Protein AF-A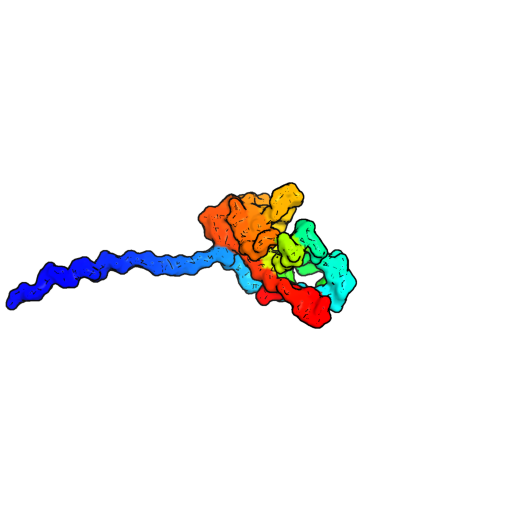0A495W9J5-F1 (afdb_monomer_lite)

Structure (mmCIF, N/CA/C/O backbone):
data_AF-A0A495W9J5-F1
#
_entry.id   AF-A0A495W9J5-F1
#
loop_
_atom_site.group_PDB
_atom_site.id
_atom_site.type_symbol
_atom_site.label_atom_id
_atom_site.label_alt_id
_atom_site.label_comp_id
_atom_site.label_asym_id
_atom_site.label_entity_id
_atom_site.label_seq_id
_atom_site.pdbx_PDB_ins_code
_atom_site.Cartn_x
_atom_site.Cartn_y
_atom_site.Cartn_z
_atom_site.occupancy
_atom_site.B_iso_or_equiv
_atom_site.auth_seq_id
_atom_site.auth_comp_id
_atom_site.auth_asym_id
_atom_site.auth_atom_id
_atom_site.pdbx_PDB_model_num
ATOM 1 N N . MET A 1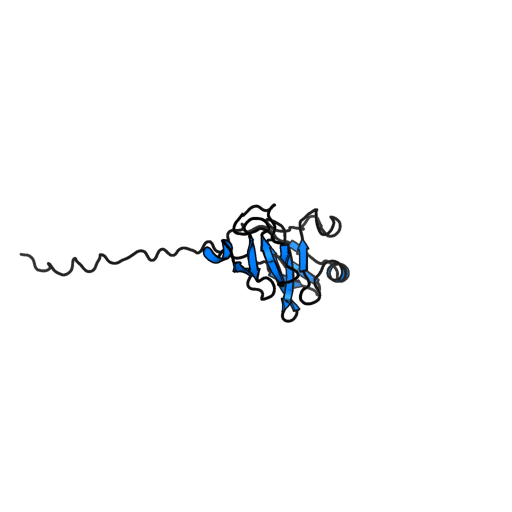 1 ? 6.965 -44.781 59.175 1.00 45.41 1 MET A N 1
ATOM 2 C CA . MET A 1 1 ? 5.615 -44.297 58.821 1.00 45.41 1 MET A CA 1
ATOM 3 C C . MET A 1 1 ? 5.661 -42.786 58.625 1.00 45.41 1 MET A C 1
ATOM 5 O O . MET A 1 1 ? 5.978 -42.075 59.565 1.00 45.41 1 MET A O 1
ATOM 9 N N . PHE A 1 2 ? 5.459 -42.367 57.371 1.00 46.09 2 PHE A N 1
ATOM 10 C CA . PHE A 1 2 ? 5.070 -41.041 56.863 1.00 46.09 2 PHE A CA 1
ATOM 11 C C . PHE A 1 2 ? 5.761 -39.782 57.423 1.00 46.09 2 PHE A C 1
ATOM 13 O O . PHE A 1 2 ? 5.189 -39.010 58.184 1.00 46.09 2 PHE A O 1
ATOM 20 N N . LYS A 1 3 ? 6.980 -39.525 56.930 1.00 52.06 3 LYS A N 1
ATOM 21 C CA . LYS A 1 3 ? 7.493 -38.158 56.731 1.00 52.06 3 LYS A CA 1
ATOM 22 C C . LYS A 1 3 ? 6.938 -37.662 55.383 1.00 52.06 3 LYS A C 1
ATOM 24 O O . LYS A 1 3 ? 6.780 -38.484 54.490 1.00 52.06 3 LYS A O 1
ATOM 29 N N . TYR A 1 4 ? 6.668 -36.363 55.246 1.00 59.19 4 TYR A N 1
ATOM 30 C CA . TYR A 1 4 ? 6.176 -35.652 54.042 1.00 59.19 4 TYR A CA 1
ATOM 31 C C . TYR A 1 4 ? 4.646 -35.548 53.821 1.00 59.19 4 TYR A C 1
ATOM 33 O O . TYR A 1 4 ? 4.145 -36.052 52.820 1.00 59.19 4 TYR A O 1
ATOM 41 N N . PRO A 1 5 ? 3.897 -34.780 54.642 1.00 51.19 5 PRO A N 1
ATOM 42 C CA . PRO A 1 5 ? 2.573 -34.290 54.254 1.00 51.19 5 PRO A CA 1
ATOM 43 C C . PRO A 1 5 ? 2.579 -32.819 53.786 1.00 51.19 5 PRO A C 1
ATOM 45 O O . PRO A 1 5 ? 1.520 -32.212 53.715 1.00 51.19 5 PRO A O 1
ATOM 48 N N . PHE A 1 6 ? 3.742 -32.215 53.491 1.00 49.38 6 PHE A N 1
ATOM 49 C CA . PHE A 1 6 ? 3.822 -30.778 53.153 1.00 49.38 6 PHE A CA 1
ATOM 50 C C . PHE A 1 6 ? 4.431 -30.463 51.775 1.00 49.38 6 PHE A C 1
ATOM 52 O O . PHE A 1 6 ? 4.301 -29.351 51.280 1.00 49.38 6 PHE A O 1
ATOM 59 N N . ILE A 1 7 ? 5.063 -31.435 51.111 1.00 52.19 7 ILE A N 1
ATOM 60 C CA . ILE A 1 7 ? 5.751 -31.203 49.822 1.00 52.19 7 ILE A CA 1
ATOM 61 C C . ILE A 1 7 ? 4.798 -31.371 48.619 1.00 52.19 7 ILE A C 1
ATOM 63 O O . ILE A 1 7 ? 5.141 -31.028 47.493 1.00 52.19 7 ILE A O 1
ATOM 67 N N . LEU A 1 8 ? 3.562 -31.828 48.844 1.00 50.22 8 LEU A N 1
ATOM 68 C CA . LEU A 1 8 ? 2.612 -32.143 47.773 1.00 50.22 8 LEU A CA 1
ATOM 69 C C . LEU A 1 8 ? 1.647 -30.996 47.409 1.00 50.22 8 LEU A C 1
ATOM 71 O O . LEU A 1 8 ? 0.642 -31.245 46.754 1.00 50.22 8 LEU A O 1
ATOM 75 N N . TYR A 1 9 ? 1.914 -29.757 47.838 1.00 49.03 9 TYR A N 1
ATOM 76 C CA . TYR A 1 9 ? 1.046 -28.605 47.532 1.00 49.03 9 TYR A CA 1
ATOM 77 C C . TYR A 1 9 ? 1.725 -27.507 46.693 1.00 49.03 9 TYR A C 1
ATOM 79 O O . TYR A 1 9 ? 1.085 -26.534 46.313 1.00 49.03 9 TYR A O 1
ATOM 87 N N . LEU A 1 10 ? 3.008 -27.665 46.342 1.00 50.25 10 LEU A N 1
ATOM 88 C CA . LEU A 1 10 ? 3.761 -26.670 45.558 1.00 50.25 10 LEU A CA 1
ATOM 89 C C . LEU A 1 10 ? 3.753 -26.943 44.039 1.00 50.25 10 LEU A C 1
ATOM 91 O O . LEU A 1 10 ? 4.486 -26.306 43.294 1.00 50.25 10 LEU A O 1
ATOM 95 N N . PHE A 1 11 ? 2.946 -27.895 43.562 1.00 50.28 11 PHE A N 1
ATOM 96 C CA . PHE A 1 11 ? 2.958 -28.336 42.157 1.00 50.28 11 PHE A CA 1
ATOM 97 C C . PHE A 1 11 ? 1.686 -27.988 41.364 1.00 50.28 11 PHE A C 1
ATOM 99 O O . PHE A 1 11 ? 1.497 -28.500 40.264 1.00 50.28 11 PHE A O 1
ATOM 106 N N . LEU A 1 12 ? 0.815 -27.118 41.892 1.00 53.62 12 LEU A N 1
ATOM 107 C CA . LEU A 1 12 ? -0.484 -26.800 41.278 1.00 53.62 12 LEU A CA 1
ATOM 108 C C . LEU A 1 12 ? -0.701 -25.302 41.004 1.00 53.62 12 LEU A C 1
ATOM 110 O O . LEU A 1 12 ? -1.813 -24.801 41.124 1.00 53.62 12 LEU A O 1
ATOM 114 N N . ILE A 1 13 ? 0.353 -24.576 40.625 1.00 57.22 13 ILE A N 1
ATOM 115 C CA . ILE A 1 13 ? 0.226 -23.245 40.007 1.00 57.22 13 ILE A CA 1
ATOM 116 C C . ILE A 1 13 ? 1.215 -23.156 38.840 1.00 57.22 13 ILE A C 1
ATOM 118 O O . ILE A 1 13 ? 2.151 -22.367 38.836 1.00 57.22 13 ILE A O 1
ATOM 122 N N . ILE A 1 14 ? 1.019 -24.003 37.830 1.00 58.75 14 ILE A N 1
ATOM 123 C CA . ILE A 1 14 ? 1.472 -23.699 36.469 1.00 58.75 14 ILE A CA 1
ATOM 124 C C . ILE A 1 14 ? 0.208 -23.276 35.726 1.00 58.75 14 ILE A C 1
ATOM 126 O O . ILE A 1 14 ? -0.393 -24.040 34.975 1.00 58.75 14 ILE A O 1
ATOM 130 N N . LEU A 1 15 ? -0.275 -22.072 36.044 1.00 56.31 15 LEU A N 1
ATOM 131 C CA . LEU A 1 15 ? -1.320 -21.435 35.257 1.00 56.31 15 LEU A CA 1
ATOM 132 C C . LEU A 1 15 ? -0.706 -21.104 33.900 1.00 56.31 15 LEU A C 1
ATOM 134 O O . LEU A 1 15 ? 0.176 -20.255 33.796 1.00 56.31 15 LEU A O 1
ATOM 138 N N . PHE A 1 16 ? -1.151 -21.866 32.903 1.00 51.72 16 PHE A N 1
ATOM 139 C CA . PHE A 1 16 ? -1.091 -21.616 31.470 1.00 51.72 16 PHE A CA 1
ATOM 140 C C . PHE A 1 16 ? -0.648 -20.193 31.111 1.00 51.72 16 PHE A C 1
ATOM 142 O O . PHE A 1 16 ? -1.465 -19.300 30.903 1.00 51.72 16 PHE A O 1
ATOM 149 N N . SER A 1 17 ? 0.659 -20.000 30.939 1.00 51.25 17 SER A N 1
ATOM 150 C CA . SER A 1 17 ? 1.147 -19.003 29.992 1.00 51.25 17 SER A CA 1
ATOM 151 C C . SER A 1 17 ? 0.878 -19.579 28.606 1.00 51.25 17 SER A C 1
ATOM 153 O O . SER A 1 17 ? 1.762 -20.145 27.965 1.00 51.25 17 SER A O 1
ATOM 155 N N . GLY A 1 18 ? -0.392 -19.539 28.194 1.00 47.91 18 GLY A N 1
ATOM 156 C CA . GLY A 1 18 ? -0.752 -19.703 26.799 1.00 47.91 18 GLY A CA 1
ATOM 157 C C . GLY A 1 18 ? -0.014 -18.607 26.055 1.00 47.91 18 GLY A C 1
ATOM 158 O O . GLY A 1 18 ? -0.352 -17.434 26.172 1.00 47.91 18 GLY A O 1
ATOM 159 N N . CYS A 1 19 ? 1.066 -18.978 25.375 1.00 54.25 19 CYS A N 1
ATOM 160 C CA . CYS A 1 19 ? 1.687 -18.128 24.383 1.00 54.25 19 CYS A CA 1
ATOM 161 C C . CYS A 1 19 ? 0.683 -18.065 23.230 1.00 54.25 19 CYS A C 1
ATOM 163 O O . CYS A 1 19 ? 0.786 -18.836 22.275 1.00 54.25 19 CYS A O 1
ATOM 165 N N . ASP A 1 20 ? -0.343 -17.222 23.377 1.00 52.28 20 ASP A N 1
ATOM 166 C CA . ASP A 1 20 ? -1.135 -16.768 22.247 1.00 52.28 20 ASP A CA 1
ATOM 167 C C . ASP A 1 20 ? -0.117 -16.114 21.327 1.00 52.28 20 ASP A C 1
ATOM 169 O O . ASP A 1 20 ? 0.384 -15.015 21.571 1.00 52.28 20 ASP A O 1
ATOM 173 N N . LYS A 1 21 ? 0.294 -16.861 20.301 1.00 48.38 21 LYS A N 1
ATOM 174 C CA . LYS A 1 21 ? 0.953 -16.275 19.148 1.00 48.38 21 LYS A CA 1
ATOM 175 C C . LYS A 1 21 ? -0.105 -15.357 18.579 1.00 48.38 21 LYS A C 1
ATOM 177 O O . LYS A 1 21 ? -0.996 -15.832 17.882 1.00 48.38 21 LYS A O 1
ATOM 182 N N . ASN A 1 22 ? -0.059 -14.100 19.001 1.00 55.94 22 ASN A N 1
ATOM 183 C CA . ASN A 1 22 ? -0.968 -13.069 18.564 1.00 55.94 22 ASN A CA 1
ATOM 184 C C . ASN A 1 22 ? -1.108 -13.201 17.046 1.00 55.94 22 ASN A C 1
ATOM 186 O O . ASN A 1 22 ? -0.142 -13.015 16.302 1.00 55.94 22 ASN A O 1
ATOM 190 N N . ASP A 1 23 ? -2.303 -13.587 16.599 1.00 68.25 23 ASP A N 1
ATOM 191 C CA . ASP A 1 23 ? -2.701 -13.653 15.192 1.00 68.25 23 ASP A CA 1
ATOM 192 C C . ASP A 1 23 ? -2.900 -12.203 14.706 1.00 68.25 23 ASP A C 1
ATOM 194 O O . ASP A 1 23 ? -3.944 -11.817 14.205 1.00 68.25 23 ASP A O 1
ATOM 198 N N . GLU A 1 24 ? -1.922 -11.335 14.971 1.00 79.56 24 GLU A N 1
ATOM 199 C CA . GLU A 1 24 ? -1.924 -9.917 14.616 1.00 79.56 24 GLU A CA 1
ATOM 200 C C . GLU A 1 24 ? -1.957 -9.773 13.088 1.00 79.56 24 GLU A C 1
ATOM 202 O O . GLU A 1 24 ? -2.674 -8.932 12.550 1.00 79.56 24 GLU A O 1
ATOM 207 N N . TYR A 1 25 ? -1.251 -10.662 12.378 1.00 87.56 25 TYR A N 1
ATOM 208 C CA . TYR A 1 25 ? -1.151 -10.683 10.919 1.00 87.56 25 TYR A CA 1
ATOM 209 C C . TYR A 1 25 ? -2.020 -11.780 10.304 1.00 87.56 25 TYR A C 1
ATOM 211 O O . TYR A 1 25 ? -1.548 -12.868 9.973 1.00 87.56 25 TYR A O 1
ATOM 219 N N . ARG A 1 26 ? -3.295 -11.453 10.084 1.00 92.56 26 ARG A N 1
ATOM 220 C CA . ARG A 1 26 ? -4.305 -12.400 9.582 1.00 92.56 26 ARG A CA 1
ATOM 221 C C . ARG A 1 26 ? -4.233 -12.704 8.091 1.00 92.56 26 ARG A C 1
ATOM 223 O O . ARG A 1 26 ? -4.747 -13.728 7.642 1.00 92.56 26 ARG A O 1
ATOM 230 N N . ILE A 1 27 ? -3.698 -11.769 7.309 1.00 95.69 27 ILE A N 1
ATOM 231 C CA . ILE A 1 27 ? -3.669 -11.893 5.851 1.00 95.69 27 ILE A CA 1
ATOM 232 C C . ILE A 1 27 ? -2.648 -12.974 5.471 1.00 95.69 27 ILE A C 1
ATOM 234 O O . ILE A 1 27 ? -1.531 -12.937 5.998 1.00 95.69 27 ILE A O 1
ATOM 238 N N . PRO A 1 28 ? -2.972 -13.924 4.575 1.00 93.44 28 PRO A N 1
ATOM 239 C CA . PRO A 1 28 ? -2.021 -14.938 4.135 1.00 93.44 28 PRO A CA 1
ATOM 240 C C . PRO A 1 28 ? -0.768 -14.328 3.497 1.00 93.44 28 PRO A C 1
ATOM 242 O O . PRO A 1 28 ? -0.831 -13.305 2.813 1.00 93.44 28 PRO A O 1
ATOM 245 N N . VAL A 1 29 ? 0.380 -14.983 3.680 1.00 92.56 29 VAL A N 1
ATOM 246 C CA . VAL A 1 29 ? 1.595 -14.634 2.933 1.00 92.56 29 VAL A CA 1
ATOM 247 C C . VAL A 1 29 ? 1.384 -15.045 1.479 1.00 92.56 29 VAL A C 1
ATOM 249 O O . VAL A 1 29 ? 1.181 -16.219 1.178 1.00 92.56 29 VAL A O 1
ATOM 252 N N . THR A 1 30 ? 1.415 -14.068 0.583 1.00 95.25 30 THR A N 1
ATOM 253 C CA . THR A 1 30 ? 1.239 -14.242 -0.860 1.00 95.25 30 THR A CA 1
ATOM 254 C C . THR A 1 30 ? 2.347 -13.498 -1.586 1.00 95.25 30 THR A C 1
ATOM 256 O O . THR A 1 30 ? 2.939 -12.564 -1.043 1.00 95.25 30 THR A O 1
ATOM 259 N N . THR A 1 31 ? 2.656 -13.925 -2.809 1.00 97.44 31 THR A N 1
ATOM 260 C CA . THR A 1 31 ? 3.726 -13.307 -3.589 1.00 97.44 31 THR A CA 1
ATOM 261 C C . THR A 1 31 ? 3.381 -11.858 -3.914 1.00 97.44 31 THR A C 1
ATOM 263 O O . THR A 1 31 ? 2.342 -11.566 -4.512 1.00 97.44 31 THR A O 1
ATOM 266 N N . VAL A 1 32 ? 4.299 -10.959 -3.575 1.00 98.31 32 VAL A N 1
ATOM 267 C CA . VAL A 1 32 ? 4.305 -9.581 -4.063 1.00 98.31 32 VAL A CA 1
ATOM 268 C C . VAL A 1 32 ? 5.555 -9.390 -4.893 1.00 98.31 32 VAL A C 1
ATOM 270 O O . VAL A 1 32 ? 6.656 -9.715 -4.461 1.00 98.31 32 VAL A O 1
ATOM 273 N N . ARG A 1 33 ? 5.370 -8.879 -6.104 1.00 98.00 33 ARG A N 1
ATOM 274 C CA . ARG A 1 33 ? 6.450 -8.515 -7.007 1.00 98.00 33 ARG A CA 1
ATOM 275 C C . ARG A 1 33 ? 5.976 -7.378 -7.894 1.00 98.00 33 ARG A C 1
ATOM 277 O O . ARG A 1 33 ? 5.319 -7.600 -8.911 1.00 98.00 33 ARG A O 1
ATOM 284 N N . ILE A 1 34 ? 6.297 -6.159 -7.481 1.00 98.06 34 ILE A N 1
ATOM 285 C CA . ILE A 1 34 ? 6.033 -4.936 -8.239 1.00 98.06 34 ILE A CA 1
ATOM 286 C C . ILE A 1 34 ? 7.382 -4.288 -8.509 1.00 98.06 34 ILE A C 1
ATOM 288 O O . ILE A 1 34 ? 8.097 -3.940 -7.579 1.00 98.06 34 ILE A O 1
ATOM 292 N N . GLU A 1 35 ? 7.739 -4.142 -9.780 1.00 96.75 35 GLU A N 1
ATOM 293 C CA . GLU A 1 35 ? 9.027 -3.584 -10.193 1.00 96.75 35 GLU A CA 1
ATOM 294 C C . GLU A 1 35 ? 8.796 -2.338 -11.042 1.00 96.75 35 GLU A C 1
ATOM 296 O O . GLU A 1 35 ? 8.157 -2.398 -12.101 1.00 96.75 35 GLU A O 1
ATOM 301 N N . PHE A 1 36 ? 9.371 -1.217 -10.617 1.00 97.00 36 PHE A N 1
ATOM 302 C CA . PHE A 1 36 ? 9.429 0.001 -11.412 1.00 97.00 36 PHE A CA 1
ATOM 303 C C . PHE A 1 36 ? 10.627 -0.102 -12.353 1.00 97.00 36 PHE A C 1
ATOM 305 O O . PHE A 1 36 ? 11.721 0.364 -12.062 1.00 97.00 36 PHE A O 1
ATOM 312 N N . ARG A 1 37 ? 10.422 -0.762 -13.496 1.00 94.81 37 ARG A N 1
ATOM 313 C CA . ARG A 1 37 ? 11.484 -1.162 -14.446 1.00 94.81 37 ARG A CA 1
ATOM 314 C C . ARG A 1 37 ? 12.190 0.004 -15.156 1.00 94.81 37 ARG A C 1
ATOM 316 O O . ARG A 1 37 ? 13.078 -0.221 -15.972 1.00 94.81 37 ARG A O 1
ATOM 323 N N . SER A 1 38 ? 11.779 1.238 -14.889 1.00 95.62 38 SER A N 1
ATOM 324 C CA . SER A 1 38 ? 12.427 2.457 -15.362 1.00 95.62 38 SER A CA 1
ATOM 325 C C . SER A 1 38 ? 12.093 3.624 -14.435 1.00 95.62 38 SER A C 1
ATOM 327 O O . SER A 1 38 ? 11.073 3.612 -13.740 1.00 95.62 38 SER A O 1
ATOM 329 N N . SER A 1 39 ? 12.916 4.673 -14.475 1.00 94.75 39 SER A N 1
ATOM 330 C CA . SER A 1 39 ? 12.620 5.939 -13.795 1.00 94.75 39 SER A CA 1
ATOM 331 C C . SER A 1 39 ? 11.324 6.582 -14.296 1.00 94.75 39 SER A C 1
ATOM 333 O O . SER A 1 39 ? 10.624 7.214 -13.515 1.00 94.75 39 SER A O 1
ATOM 335 N N . ALA A 1 40 ? 10.956 6.373 -15.566 1.00 95.50 40 ALA A N 1
ATOM 336 C CA . ALA A 1 40 ? 9.681 6.834 -16.113 1.00 95.50 40 ALA A CA 1
ATOM 337 C C . ALA A 1 40 ? 8.484 6.136 -15.444 1.00 95.50 40 ALA A C 1
ATOM 339 O O . ALA A 1 40 ? 7.515 6.801 -15.089 1.00 95.50 40 ALA A O 1
ATOM 340 N N . LEU A 1 41 ? 8.569 4.821 -15.199 1.00 95.81 41 LEU A N 1
ATOM 341 C CA . LEU A 1 41 ? 7.522 4.100 -14.469 1.00 95.81 41 LEU A CA 1
ATOM 342 C C . LEU A 1 41 ? 7.415 4.572 -13.017 1.00 95.81 41 LEU A C 1
ATOM 344 O O . LEU A 1 41 ? 6.302 4.708 -12.517 1.00 95.81 41 LEU A O 1
ATOM 348 N N . TRP A 1 42 ? 8.541 4.849 -12.350 1.00 96.62 42 TRP A N 1
ATOM 349 C CA . TRP A 1 42 ? 8.523 5.454 -11.013 1.00 96.62 42 TRP A CA 1
ATOM 350 C C . TRP A 1 42 ? 7.918 6.861 -11.033 1.00 96.62 42 TRP A C 1
ATOM 352 O O . TRP A 1 42 ? 7.067 7.179 -10.215 1.00 96.62 42 TRP A O 1
ATOM 362 N N . SER A 1 43 ? 8.287 7.691 -12.009 1.00 95.88 43 SER A N 1
ATOM 363 C CA . SER A 1 43 ? 7.715 9.031 -12.156 1.00 95.88 43 SER A CA 1
ATOM 364 C C . SER A 1 43 ? 6.200 9.001 -12.360 1.00 95.88 43 SER A C 1
ATOM 366 O O . SER A 1 43 ? 5.514 9.893 -11.876 1.00 95.88 43 SER A O 1
ATOM 368 N N . GLN A 1 44 ? 5.686 8.003 -13.083 1.00 95.81 44 GLN A N 1
ATOM 369 C CA . GLN A 1 44 ? 4.273 7.918 -13.447 1.00 95.81 44 GLN A CA 1
ATOM 370 C C . GLN A 1 44 ? 3.403 7.228 -12.390 1.00 95.81 44 GLN A C 1
ATOM 372 O O . GLN A 1 44 ? 2.257 7.623 -12.200 1.00 95.81 44 GLN A O 1
ATOM 377 N N . TYR A 1 45 ? 3.913 6.174 -11.752 1.00 96.62 45 TYR A N 1
ATOM 378 C CA . TYR A 1 45 ? 3.133 5.308 -10.860 1.00 96.62 45 TYR A CA 1
ATOM 379 C C . TYR A 1 45 ? 3.707 5.213 -9.443 1.00 96.62 45 TYR A C 1
ATOM 381 O O . TYR A 1 45 ? 3.149 4.507 -8.611 1.00 96.62 45 TYR A O 1
ATOM 389 N N . GLY A 1 46 ? 4.857 5.824 -9.175 1.00 96.69 46 GLY A N 1
ATOM 390 C CA . GLY A 1 46 ? 5.432 5.909 -7.838 1.00 96.69 46 GLY A CA 1
ATOM 391 C C . GLY A 1 46 ? 4.770 6.994 -6.993 1.00 96.69 46 GLY A C 1
ATOM 392 O O . GLY A 1 46 ? 3.834 7.664 -7.424 1.00 96.69 46 GLY A O 1
ATOM 393 N N . VAL A 1 47 ? 5.298 7.162 -5.786 1.00 97.50 47 VAL A N 1
ATOM 394 C CA . VAL A 1 47 ? 4.896 8.191 -4.819 1.00 97.50 47 VAL A CA 1
ATOM 395 C C . VAL A 1 47 ? 6.111 9.077 -4.537 1.00 97.50 47 VAL A C 1
ATOM 397 O O . VAL A 1 47 ? 7.227 8.559 -4.464 1.00 97.50 47 VAL A O 1
ATOM 400 N N . HIS A 1 48 ? 5.939 10.395 -4.422 1.00 96.12 48 HIS A N 1
ATOM 401 C CA . HIS A 1 48 ? 7.065 11.341 -4.482 1.00 96.12 48 HIS A CA 1
ATOM 402 C C . HIS A 1 48 ? 7.266 12.129 -3.194 1.00 96.12 48 HIS A C 1
ATOM 404 O O . HIS A 1 48 ? 8.406 12.402 -2.821 1.00 96.12 48 HIS A O 1
ATOM 410 N N . ALA A 1 49 ? 6.186 12.469 -2.497 1.00 96.50 49 ALA A N 1
ATOM 411 C CA . ALA A 1 49 ? 6.241 13.178 -1.225 1.00 96.50 49 ALA A CA 1
ATOM 412 C C . ALA A 1 49 ? 5.052 12.798 -0.346 1.00 96.50 49 ALA A C 1
ATOM 414 O O . ALA A 1 49 ? 4.025 12.371 -0.852 1.00 96.50 49 ALA A O 1
ATOM 415 N N . PHE A 1 50 ? 5.162 12.968 0.968 1.00 95.38 50 PHE A N 1
ATOM 416 C CA . PHE A 1 50 ? 3.986 12.873 1.833 1.00 95.38 50 PHE A CA 1
ATOM 417 C C . PHE A 1 50 ? 2.905 13.884 1.391 1.00 95.38 50 PHE A C 1
ATOM 419 O O . PHE A 1 50 ? 3.259 15.049 1.167 1.00 95.38 50 PHE A O 1
ATOM 426 N N . PRO A 1 51 ? 1.611 13.508 1.312 1.00 95.31 51 PRO A N 1
ATOM 427 C CA . PRO A 1 51 ? 0.990 12.221 1.663 1.00 95.31 51 PRO A CA 1
ATOM 428 C C . PRO A 1 51 ? 0.632 11.347 0.438 1.00 95.31 51 PRO A C 1
ATOM 430 O O . PRO A 1 51 ? -0.427 10.718 0.403 1.00 95.31 51 PRO A O 1
ATOM 433 N N . ASP A 1 52 ? 1.484 11.308 -0.590 1.00 97.75 52 ASP A N 1
ATOM 434 C CA . ASP A 1 52 ? 1.244 10.529 -1.807 1.00 97.75 52 ASP A CA 1
ATOM 435 C C . ASP A 1 52 ? 1.032 9.043 -1.495 1.00 97.75 52 ASP A C 1
ATOM 437 O O . ASP A 1 52 ? 1.765 8.417 -0.720 1.00 97.75 52 ASP A O 1
ATOM 441 N N . TYR A 1 53 ? 0.063 8.449 -2.185 1.00 98.19 53 TYR A N 1
ATOM 442 C CA . TYR A 1 53 ? -0.210 7.023 -2.134 1.00 98.19 53 TYR A CA 1
ATOM 443 C C . TYR A 1 53 ? -0.550 6.485 -3.523 1.00 98.19 53 TYR A C 1
ATOM 445 O O . TYR A 1 53 ? -1.034 7.206 -4.392 1.00 98.19 53 TYR A O 1
ATOM 453 N N . GLN A 1 54 ? -0.317 5.192 -3.730 1.00 98.12 54 GLN A N 1
ATOM 454 C CA . GLN A 1 54 ? -0.678 4.489 -4.952 1.00 98.12 54 GLN A CA 1
ATOM 455 C C . GLN A 1 54 ? -1.149 3.071 -4.646 1.00 98.12 54 GLN A C 1
ATOM 457 O O . GLN A 1 54 ? -0.572 2.356 -3.826 1.00 98.12 54 GLN A O 1
ATOM 462 N N . LYS A 1 55 ? -2.181 2.628 -5.367 1.00 98.44 55 LYS A N 1
ATOM 463 C CA . LYS A 1 55 ? -2.701 1.261 -5.283 1.00 98.44 55 LYS A CA 1
ATOM 464 C C . LYS A 1 55 ? -2.253 0.429 -6.480 1.00 98.44 55 LYS A C 1
ATOM 466 O O . LYS A 1 55 ? -2.313 0.878 -7.623 1.00 98.44 55 LYS A O 1
ATOM 471 N N . PHE A 1 56 ? -1.885 -0.816 -6.207 1.00 98.38 56 PHE A N 1
ATOM 472 C CA . PHE A 1 56 ? -1.531 -1.820 -7.200 1.00 98.38 56 PHE A CA 1
ATOM 473 C C . PHE A 1 56 ? -2.431 -3.040 -7.031 1.00 98.38 56 PHE A C 1
ATOM 475 O O . PHE A 1 56 ? -2.342 -3.773 -6.051 1.00 98.38 56 PHE A O 1
ATOM 482 N N . ILE A 1 57 ? -3.292 -3.283 -8.007 1.00 97.56 57 ILE A N 1
ATOM 483 C CA . ILE A 1 57 ? -4.174 -4.438 -8.090 1.00 97.56 57 ILE A CA 1
ATOM 484 C C . ILE A 1 57 ? -3.986 -5.025 -9.482 1.00 97.56 57 ILE A C 1
ATOM 486 O O . ILE A 1 57 ? -4.363 -4.400 -10.480 1.00 97.56 57 ILE A O 1
ATOM 490 N N . LEU A 1 58 ? -3.406 -6.226 -9.539 1.00 95.12 58 LEU A N 1
ATOM 491 C CA . LEU A 1 58 ? -3.066 -6.894 -10.789 1.00 95.12 58 LEU A CA 1
ATOM 492 C C . LEU A 1 58 ? -4.269 -6.906 -11.747 1.00 95.12 58 LEU A C 1
ATOM 494 O O . LEU A 1 58 ? -5.390 -7.234 -11.355 1.00 95.12 58 LEU A O 1
ATOM 498 N N . ASN A 1 59 ? -4.028 -6.536 -13.007 1.00 88.38 59 ASN A N 1
ATOM 499 C CA . ASN A 1 59 ? -5.038 -6.423 -14.069 1.00 88.38 59 ASN A CA 1
ATOM 500 C C . ASN A 1 59 ? -6.159 -5.390 -13.832 1.00 88.38 59 ASN A C 1
ATOM 502 O O . ASN A 1 59 ? -7.143 -5.398 -14.572 1.00 88.38 59 ASN A O 1
ATOM 506 N N . LYS A 1 60 ? -6.034 -4.499 -12.841 1.00 91.94 60 LYS A N 1
ATOM 507 C CA . LYS A 1 60 ? -6.998 -3.414 -12.601 1.00 91.94 60 LYS A CA 1
ATOM 508 C C . LYS A 1 60 ? -6.335 -2.041 -12.594 1.00 91.94 60 LYS A C 1
ATOM 510 O O . LYS A 1 60 ? -6.641 -1.230 -13.463 1.00 91.94 60 LYS A O 1
ATOM 515 N N . ILE A 1 61 ? -5.468 -1.780 -11.618 1.00 91.75 61 ILE A N 1
ATOM 516 C CA . ILE A 1 61 ? -4.829 -0.472 -11.419 1.00 91.75 61 ILE A CA 1
ATOM 517 C C . ILE A 1 61 ? -3.385 -0.654 -10.943 1.00 91.75 61 ILE A C 1
ATOM 519 O O . ILE A 1 61 ? -3.181 -1.443 -10.033 1.00 91.75 61 ILE A O 1
ATOM 523 N N . PRO A 1 62 ? -2.394 0.055 -11.504 1.00 90.19 62 PRO A N 1
ATOM 524 C CA . PRO A 1 62 ? -2.454 0.732 -12.798 1.00 90.19 62 PRO A CA 1
ATOM 525 C C . PRO A 1 62 ? -2.835 -0.235 -13.936 1.00 90.19 62 PRO A C 1
ATOM 527 O O . PRO A 1 62 ? -3.138 -1.409 -13.722 1.00 90.19 62 PRO A O 1
ATOM 530 N N . ASN A 1 63 ? -2.912 0.275 -15.161 1.00 85.56 63 ASN A N 1
ATOM 531 C CA . ASN A 1 63 ? -3.365 -0.517 -16.299 1.00 85.56 63 ASN A CA 1
ATOM 532 C C . ASN A 1 63 ? -2.491 -1.778 -16.528 1.00 85.56 63 ASN A C 1
ATOM 534 O O . ASN A 1 63 ? -1.381 -1.923 -16.014 1.00 85.56 63 ASN A O 1
ATOM 538 N N . LYS A 1 64 ? -2.983 -2.700 -17.360 1.00 87.19 64 LYS A N 1
ATOM 539 C CA . LYS A 1 64 ? -2.279 -3.951 -17.696 1.00 87.19 64 LYS A CA 1
ATOM 540 C C . LYS A 1 64 ? -0.884 -3.762 -18.315 1.00 87.19 64 LYS A C 1
ATOM 542 O O . LYS A 1 64 ? -0.114 -4.709 -18.310 1.00 87.19 64 LYS A O 1
ATOM 547 N N . GLU A 1 65 ? -0.567 -2.586 -18.856 1.00 89.50 65 GLU A N 1
ATOM 548 C CA . GLU A 1 65 ? 0.720 -2.298 -19.509 1.00 89.50 65 GLU A CA 1
ATOM 549 C C . GLU A 1 65 ? 1.834 -2.049 -18.486 1.00 89.50 65 GLU A C 1
ATOM 551 O O . GLU A 1 65 ? 3.007 -2.315 -18.754 1.00 89.50 65 GLU A O 1
ATOM 556 N N . PHE A 1 66 ? 1.474 -1.592 -17.282 1.00 94.56 66 PHE A N 1
ATOM 557 C CA . PHE A 1 66 ? 2.405 -1.518 -16.161 1.00 94.56 66 PHE A CA 1
ATOM 558 C C . PHE A 1 66 ? 2.878 -2.910 -15.719 1.00 94.56 66 PHE A C 1
ATOM 560 O O . PHE A 1 66 ? 4.040 -3.092 -15.340 1.00 94.56 66 PHE A O 1
ATOM 567 N N . TYR A 1 67 ? 1.996 -3.904 -15.771 1.00 95.62 67 TYR A N 1
ATOM 568 C CA . TYR A 1 67 ? 2.277 -5.252 -15.296 1.00 95.62 67 TYR A CA 1
ATOM 569 C C . TYR A 1 67 ? 2.946 -6.119 -16.365 1.00 95.62 67 TYR A C 1
ATOM 571 O O . TYR A 1 67 ? 2.715 -5.978 -17.561 1.00 95.62 67 TYR A O 1
ATOM 579 N N . ASN A 1 68 ? 3.784 -7.051 -15.917 1.00 93.00 68 ASN A N 1
ATOM 580 C CA . ASN A 1 68 ? 4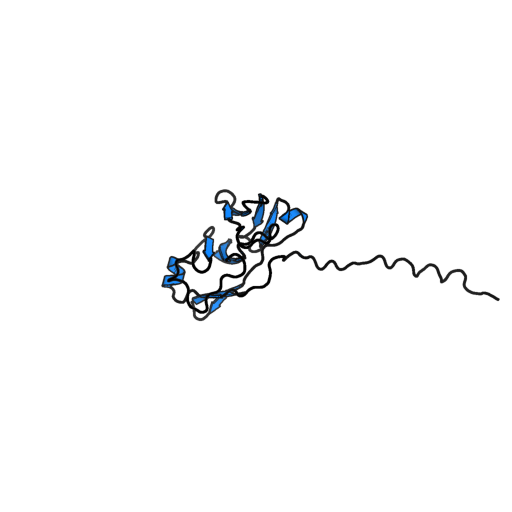.385 -8.091 -16.750 1.00 93.00 68 ASN A CA 1
ATOM 581 C C . ASN A 1 68 ? 4.022 -9.489 -16.222 1.00 93.00 68 ASN A C 1
ATOM 583 O O . ASN A 1 68 ? 3.391 -9.625 -15.176 1.00 93.00 68 ASN A O 1
ATOM 587 N N . VAL A 1 69 ? 4.458 -10.539 -16.922 1.00 93.81 69 VAL A N 1
ATOM 588 C CA . VAL A 1 69 ? 4.145 -11.940 -16.573 1.00 93.81 69 VAL A CA 1
ATOM 589 C C . VAL A 1 69 ? 4.625 -12.367 -15.181 1.00 93.81 69 VAL A C 1
ATOM 591 O O . VAL A 1 69 ? 4.093 -13.318 -14.624 1.0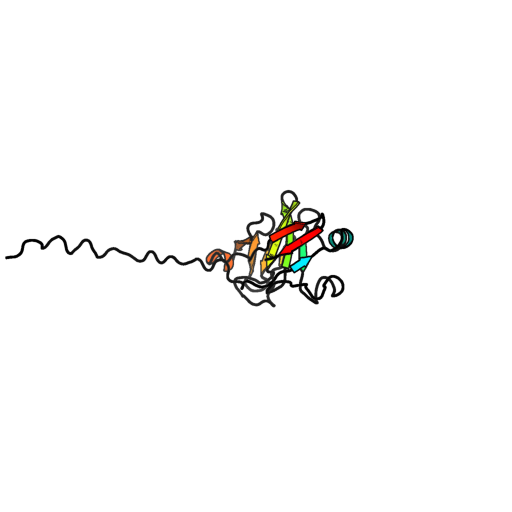0 93.81 69 VAL A O 1
ATOM 594 N N . SER A 1 70 ? 5.621 -11.680 -14.617 1.00 94.38 70 SER A N 1
ATOM 595 C CA . SER A 1 70 ? 6.140 -11.947 -13.272 1.00 94.38 70 SER A CA 1
ATOM 596 C C . SER A 1 70 ? 5.512 -11.078 -12.182 1.00 94.38 70 SER A C 1
ATOM 598 O O . SER A 1 70 ? 5.873 -11.222 -11.017 1.00 94.38 70 SER A O 1
ATOM 600 N N . SER A 1 71 ? 4.626 -10.147 -12.539 1.00 97.38 71 SER A N 1
ATOM 601 C CA . SER A 1 71 ? 4.027 -9.228 -11.576 1.00 97.38 71 SER A CA 1
ATOM 602 C C . SER A 1 71 ? 3.042 -9.949 -10.661 1.00 97.38 71 SER A C 1
ATOM 604 O O . SER A 1 71 ? 2.223 -10.745 -11.117 1.00 97.38 71 SER A O 1
ATOM 606 N N . ALA A 1 72 ? 3.087 -9.620 -9.374 1.00 97.62 72 ALA A N 1
ATOM 607 C CA . ALA A 1 72 ? 2.162 -10.132 -8.372 1.00 97.62 72 ALA A CA 1
ATOM 608 C C . ALA A 1 72 ? 1.839 -9.032 -7.356 1.00 97.62 72 ALA A C 1
ATOM 610 O O . ALA A 1 72 ? 2.726 -8.280 -6.951 1.00 97.62 72 ALA A O 1
ATOM 611 N N . THR A 1 73 ? 0.575 -8.919 -6.948 1.00 97.31 73 THR A N 1
ATOM 612 C CA . THR A 1 73 ? 0.108 -7.847 -6.051 1.00 97.31 73 THR A CA 1
ATOM 613 C C . THR A 1 73 ? -0.430 -8.382 -4.724 1.00 97.31 73 THR A C 1
ATOM 615 O O . THR A 1 73 ? -1.330 -7.779 -4.155 1.00 97.31 73 THR A O 1
ATOM 618 N N . GLY A 1 74 ? 0.076 -9.516 -4.236 1.00 94.31 74 GLY A N 1
ATOM 619 C CA . GLY A 1 74 ? -0.338 -10.056 -2.940 1.00 94.31 74 GLY A CA 1
ATOM 620 C C . GLY A 1 74 ? -1.780 -10.572 -2.926 1.00 94.31 74 GLY A C 1
ATOM 621 O O . GLY A 1 74 ? -2.282 -11.042 -3.950 1.00 94.31 74 GLY A O 1
ATOM 622 N N . TYR A 1 75 ? -2.442 -10.502 -1.766 1.00 96.69 75 TYR A N 1
ATOM 623 C CA . TYR A 1 75 ? -3.756 -11.110 -1.554 1.00 96.69 75 TYR A CA 1
ATOM 624 C C . TYR A 1 75 ? -4.875 -10.208 -2.086 1.00 96.69 75 TYR A C 1
ATOM 626 O O . TYR A 1 75 ? -5.619 -10.607 -2.983 1.00 96.69 75 TYR A O 1
ATOM 634 N N . GLY A 1 76 ? -4.968 -8.971 -1.589 1.00 96.75 76 GLY A N 1
ATOM 635 C CA . GLY A 1 76 ? -5.966 -7.991 -2.039 1.00 96.75 76 GLY A CA 1
ATOM 636 C C . GLY A 1 76 ? -5.453 -6.988 -3.066 1.00 96.75 76 GLY A C 1
ATOM 637 O O . GLY A 1 76 ? -6.253 -6.308 -3.716 1.00 96.75 76 GLY A O 1
ATOM 638 N N . GLY A 1 77 ? -4.138 -6.886 -3.233 1.00 98.12 77 GLY A N 1
ATOM 639 C CA . GLY A 1 77 ? -3.467 -5.748 -3.855 1.00 98.12 77 GLY A CA 1
ATOM 640 C C . GLY A 1 77 ? -2.478 -5.105 -2.878 1.00 98.12 77 GLY A C 1
ATOM 641 O O . GLY A 1 77 ? -2.452 -5.449 -1.700 1.00 98.12 77 GLY A O 1
ATOM 642 N N . VAL A 1 78 ? -1.693 -4.145 -3.359 1.00 98.62 78 VAL A N 1
ATOM 643 C CA . VAL A 1 78 ? -0.698 -3.413 -2.567 1.00 98.62 78 VAL A CA 1
ATOM 644 C C . VAL A 1 78 ? -1.061 -1.936 -2.496 1.00 98.62 78 VAL A C 1
ATOM 646 O O . VAL A 1 78 ? -1.360 -1.322 -3.519 1.00 98.62 78 VAL A O 1
ATOM 649 N N . LEU A 1 79 ? -1.002 -1.365 -1.301 1.00 98.62 79 LEU A N 1
ATOM 650 C CA . LEU A 1 79 ? -0.989 0.068 -1.045 1.00 98.62 79 LEU A CA 1
ATOM 651 C C . LEU A 1 79 ? 0.466 0.493 -0.845 1.00 98.62 79 LEU A C 1
ATOM 653 O O . LEU A 1 79 ? 1.097 0.018 0.090 1.00 98.62 79 LEU A O 1
ATOM 657 N N . LEU A 1 80 ? 0.988 1.359 -1.707 1.00 98.62 80 LEU A N 1
ATOM 658 C CA . LEU A 1 80 ? 2.267 2.049 -1.537 1.00 98.62 80 LEU A CA 1
ATOM 659 C C . LEU A 1 80 ? 1.983 3.458 -1.013 1.00 98.62 80 LEU A C 1
ATOM 661 O O . LEU A 1 80 ? 1.115 4.134 -1.558 1.00 98.62 80 LEU A O 1
ATOM 665 N N . VAL A 1 81 ? 2.719 3.909 -0.004 1.00 98.44 81 VAL A N 1
ATOM 666 C CA . VAL A 1 81 ? 2.602 5.264 0.551 1.00 98.44 81 VAL A CA 1
ATOM 667 C C . VAL A 1 81 ? 3.970 5.914 0.717 1.00 98.44 81 VAL A C 1
ATOM 669 O O . VAL A 1 81 ? 4.963 5.237 1.000 1.00 98.44 81 VAL A O 1
ATOM 672 N N . CYS A 1 82 ? 4.006 7.235 0.561 1.00 98.12 82 CYS A N 1
ATOM 673 C CA . CYS A 1 82 ? 5.121 8.082 0.957 1.00 98.12 82 CYS A CA 1
ATOM 674 C C . CYS A 1 82 ? 4.816 8.668 2.338 1.00 98.12 82 CYS A C 1
ATOM 676 O O . CYS A 1 82 ? 4.023 9.596 2.476 1.00 98.12 82 CYS A O 1
ATOM 678 N N . GLY A 1 83 ? 5.400 8.067 3.367 1.00 96.00 83 GLY A N 1
ATOM 679 C CA . GLY A 1 83 ? 5.289 8.479 4.757 1.00 96.00 83 GLY A CA 1
ATOM 680 C C . GLY A 1 83 ? 6.058 9.747 5.098 1.00 96.00 83 GLY A C 1
ATOM 681 O O . GLY A 1 83 ? 6.671 10.405 4.252 1.00 96.00 83 GLY A O 1
ATOM 682 N N . TYR A 1 84 ? 6.055 10.073 6.389 1.00 91.69 84 TYR A N 1
ATOM 683 C CA . TYR A 1 84 ? 6.834 11.191 6.910 1.00 91.69 84 TYR A CA 1
ATOM 684 C C . TYR A 1 84 ? 8.325 11.045 6.562 1.00 91.69 84 TYR A C 1
ATOM 686 O O . TYR A 1 84 ? 8.858 9.942 6.432 1.00 91.69 84 TYR A O 1
ATOM 694 N N . SER A 1 85 ? 9.004 12.179 6.360 1.00 90.62 85 SER A N 1
ATOM 695 C CA . SER A 1 85 ? 10.400 12.225 5.888 1.00 90.62 85 SER A CA 1
ATOM 696 C C . SER A 1 85 ? 10.646 11.519 4.542 1.00 90.62 85 SER A C 1
ATOM 698 O O . SER A 1 85 ? 11.784 11.165 4.239 1.00 90.62 85 SER A O 1
ATOM 700 N N . ASN A 1 86 ? 9.600 11.358 3.723 1.00 91.38 86 ASN A N 1
ATOM 701 C CA . ASN A 1 86 ? 9.617 10.671 2.427 1.00 91.38 86 ASN A CA 1
ATOM 702 C C . ASN A 1 86 ? 10.041 9.193 2.506 1.00 91.38 86 ASN A C 1
ATOM 704 O O . ASN A 1 86 ? 10.571 8.634 1.542 1.00 91.38 86 ASN A O 1
ATOM 708 N N . GLN A 1 87 ? 9.820 8.554 3.657 1.00 96.06 87 GLN A N 1
ATOM 709 C CA . GLN A 1 87 ? 10.040 7.123 3.806 1.00 96.06 87 GLN A CA 1
ATOM 710 C C . GLN A 1 87 ? 8.931 6.350 3.084 1.00 96.06 87 GLN A C 1
ATOM 712 O O . GLN A 1 87 ? 7.756 6.684 3.194 1.00 96.06 87 GLN A O 1
ATOM 717 N N . LEU A 1 88 ? 9.289 5.297 2.351 1.00 98.00 88 LEU A N 1
ATOM 718 C CA . LEU A 1 88 ? 8.315 4.494 1.614 1.00 98.00 88 LEU A CA 1
ATOM 719 C C . LEU A 1 88 ? 7.836 3.305 2.442 1.00 98.00 88 LEU A C 1
ATOM 721 O O . LEU A 1 88 ? 8.653 2.558 2.986 1.00 98.00 88 LEU A O 1
ATOM 725 N N . TYR A 1 89 ? 6.522 3.089 2.460 1.00 98.31 89 TYR A N 1
ATOM 726 C CA . TYR A 1 89 ? 5.901 1.932 3.101 1.00 98.31 89 TYR A CA 1
ATOM 727 C C . TYR A 1 89 ? 4.919 1.255 2.153 1.00 98.31 89 TYR A C 1
ATOM 729 O O . TYR A 1 89 ? 4.313 1.905 1.301 1.00 98.31 89 TYR A O 1
ATOM 737 N N . ALA A 1 90 ? 4.759 -0.059 2.298 1.00 98.44 90 ALA A N 1
ATOM 738 C CA . ALA A 1 90 ? 3.807 -0.819 1.508 1.00 98.44 90 ALA A CA 1
ATOM 739 C C . ALA A 1 90 ? 3.026 -1.814 2.367 1.00 98.44 90 ALA A C 1
ATOM 741 O O . ALA A 1 90 ? 3.598 -2.445 3.254 1.00 98.44 90 ALA A O 1
ATOM 742 N N . TYR A 1 91 ? 1.737 -1.979 2.070 1.00 98.31 91 TYR A N 1
ATOM 743 C CA . TYR A 1 91 ? 0.823 -2.849 2.815 1.00 98.31 91 TYR A CA 1
ATOM 744 C C . TYR A 1 91 ? -0.125 -3.617 1.888 1.00 98.31 91 TYR A C 1
ATOM 746 O O . TYR A 1 91 ? -0.402 -3.171 0.773 1.00 98.31 91 TYR A O 1
ATOM 754 N N . ASP A 1 92 ? -0.660 -4.752 2.340 1.00 98.00 92 ASP A N 1
ATOM 755 C CA . ASP A 1 92 ? -1.788 -5.411 1.674 1.00 98.00 92 ASP A CA 1
ATOM 756 C C . ASP A 1 92 ? -3.029 -4.516 1.772 1.00 98.00 92 ASP A C 1
ATOM 758 O O . ASP A 1 92 ? -3.344 -3.978 2.834 1.00 98.00 92 ASP A O 1
ATOM 762 N N . LEU A 1 93 ? -3.748 -4.366 0.660 1.00 98.38 93 LEU A N 1
ATOM 763 C CA . LEU A 1 93 ? -4.995 -3.606 0.625 1.00 98.38 93 LEU A CA 1
ATOM 764 C C . LEU A 1 93 ? -6.129 -4.303 1.385 1.00 98.38 93 LEU A C 1
ATOM 766 O O . LEU A 1 93 ? -7.134 -3.667 1.676 1.00 98.38 93 LEU A O 1
ATOM 770 N N . THR A 1 94 ? -6.024 -5.593 1.685 1.00 98.44 94 THR A N 1
ATOM 771 C CA . THR A 1 94 ? -7.084 -6.357 2.346 1.00 98.44 94 THR A CA 1
ATOM 772 C C . THR A 1 94 ? -7.267 -5.920 3.791 1.00 98.44 94 THR A C 1
ATOM 774 O O . THR A 1 94 ? -6.321 -5.924 4.579 1.00 98.44 94 THR A O 1
ATOM 777 N N . CYS A 1 95 ? -8.510 -5.634 4.182 1.00 98.31 95 CYS A N 1
ATOM 778 C CA . CYS A 1 95 ? -8.818 -5.397 5.586 1.00 98.31 95 CYS A CA 1
ATOM 779 C C . CYS A 1 95 ? -8.543 -6.663 6.431 1.00 98.31 95 CYS A C 1
ATOM 781 O O . CYS A 1 95 ? -9.114 -7.719 6.144 1.00 98.31 95 CYS A O 1
ATOM 783 N N . PRO A 1 96 ? -7.747 -6.584 7.515 1.00 97.69 96 PRO A N 1
ATOM 784 C CA . PRO A 1 96 ? -7.394 -7.752 8.321 1.00 97.69 96 PRO A CA 1
ATOM 785 C C . PRO A 1 96 ? -8.544 -8.261 9.208 1.00 97.69 96 PRO A C 1
ATOM 787 O O . PRO A 1 96 ? -8.475 -9.387 9.697 1.00 97.69 96 PRO A O 1
ATOM 790 N N . VAL A 1 97 ? -9.608 -7.467 9.389 1.00 98.06 97 VAL A N 1
ATOM 791 C CA . VAL A 1 97 ? -10.855 -7.900 10.048 1.00 98.06 97 VAL A CA 1
ATOM 792 C C . VAL A 1 97 ? -11.659 -8.804 9.110 1.00 98.06 97 VAL A C 1
ATOM 794 O O . VAL A 1 97 ? -11.995 -9.928 9.476 1.00 98.06 97 VAL A O 1
ATOM 797 N N . GLU A 1 98 ? -11.914 -8.329 7.889 1.00 98.25 98 GLU A N 1
ATOM 798 C CA . GLU A 1 98 ? -12.791 -9.004 6.921 1.00 98.25 98 GLU A CA 1
ATOM 799 C C . GLU A 1 98 ? -12.097 -10.187 6.243 1.00 98.25 98 GLU A C 1
ATOM 801 O O . GLU A 1 98 ? -12.718 -11.214 5.984 1.00 98.25 98 GLU A O 1
ATOM 806 N N . ARG A 1 99 ? -10.783 -10.067 5.994 1.00 96.81 99 ARG A N 1
ATOM 807 C CA . ARG A 1 99 ? -9.948 -11.096 5.345 1.00 96.81 99 ARG A CA 1
ATOM 808 C C . ARG A 1 99 ? -10.497 -11.544 3.986 1.00 96.81 99 ARG A C 1
ATOM 810 O O . ARG A 1 99 ? -10.265 -12.671 3.560 1.00 96.81 99 ARG A O 1
ATOM 817 N N . ASP A 1 100 ? -11.188 -10.641 3.301 1.00 97.75 100 ASP A N 1
ATOM 818 C CA . ASP A 1 100 ? -11.709 -10.819 1.951 1.00 97.75 100 ASP A CA 1
ATOM 819 C C . ASP A 1 100 ? -10.909 -9.917 0.994 1.00 97.75 100 ASP A C 1
ATOM 821 O O . ASP A 1 100 ? -10.951 -8.695 1.146 1.00 97.75 100 ASP A O 1
ATOM 825 N N . PRO A 1 101 ? -10.208 -10.467 -0.017 1.00 96.69 101 PRO A N 1
ATOM 826 C CA . PRO A 1 101 ? -9.366 -9.689 -0.927 1.00 96.69 101 PRO A CA 1
ATOM 827 C C . PRO A 1 101 ? -10.171 -8.732 -1.817 1.00 96.69 101 PRO A C 1
ATOM 829 O O . PRO A 1 101 ? -9.595 -7.917 -2.543 1.00 96.69 101 PRO A O 1
ATOM 832 N N . SER A 1 102 ? -11.502 -8.821 -1.828 1.00 96.94 102 SER A N 1
ATOM 833 C CA . SER A 1 102 ? -12.378 -7.839 -2.460 1.00 96.94 102 SER A CA 1
ATOM 834 C C . SER A 1 102 ? -12.610 -6.601 -1.585 1.00 96.94 102 SER A C 1
ATOM 836 O O . SER A 1 102 ? -12.822 -5.516 -2.135 1.00 96.94 102 SER A O 1
ATOM 838 N N . VAL A 1 103 ? -12.470 -6.732 -0.262 1.00 98.38 103 VAL A N 1
ATOM 839 C CA . VAL A 1 103 ? -12.681 -5.674 0.728 1.00 98.38 103 VAL A CA 1
ATOM 840 C C . VAL A 1 103 ? -11.369 -4.973 1.030 1.00 98.38 103 VAL A C 1
ATOM 842 O O . VAL A 1 103 ? -10.541 -5.425 1.826 1.00 98.38 103 VAL A O 1
ATOM 845 N N . ARG A 1 104 ? -11.185 -3.841 0.354 1.00 98.44 104 ARG A N 1
ATOM 846 C CA . ARG A 1 104 ? -9.938 -3.087 0.386 1.00 98.44 104 ARG A CA 1
ATOM 847 C C . ARG A 1 104 ? -10.050 -1.858 1.268 1.00 98.44 104 ARG A C 1
ATOM 849 O O . ARG A 1 104 ? -11.064 -1.166 1.214 1.00 98.44 104 ARG A O 1
ATOM 856 N N . ILE A 1 105 ? -9.004 -1.589 2.038 1.00 98.62 105 ILE A N 1
ATOM 857 C CA . ILE A 1 105 ? -8.838 -0.309 2.718 1.00 98.62 105 ILE A CA 1
ATOM 858 C C . ILE A 1 105 ? -8.649 0.816 1.693 1.00 98.62 105 ILE A C 1
ATOM 860 O O . ILE A 1 105 ? -8.144 0.597 0.587 1.00 98.62 105 ILE A O 1
ATOM 864 N N . ASP A 1 106 ? -9.052 2.019 2.077 1.00 98.38 106 ASP A N 1
ATOM 865 C CA . ASP A 1 106 ? -8.817 3.253 1.333 1.00 98.38 106 ASP A CA 1
ATOM 866 C C . ASP A 1 106 ? -8.175 4.311 2.234 1.00 98.38 106 ASP A C 1
ATOM 868 O O . ASP A 1 106 ? -8.183 4.147 3.449 1.00 98.38 106 ASP A O 1
ATOM 872 N N . ILE A 1 107 ? -7.606 5.365 1.656 1.00 98.19 107 ILE A N 1
ATOM 873 C CA . ILE A 1 107 ? -7.070 6.502 2.403 1.00 98.19 107 ILE A CA 1
ATOM 874 C C . ILE A 1 107 ? -8.185 7.521 2.611 1.00 98.19 107 ILE A C 1
ATOM 876 O O . ILE A 1 107 ? -8.892 7.896 1.678 1.00 98.19 107 ILE A O 1
ATOM 880 N N . ASP A 1 108 ? -8.348 7.958 3.851 1.00 97.38 108 ASP A N 1
ATOM 881 C CA . ASP A 1 108 ? -9.086 9.167 4.177 1.00 97.38 108 ASP A CA 1
ATOM 882 C C . ASP A 1 108 ? -8.152 10.365 3.959 1.00 97.38 108 ASP A C 1
ATOM 884 O O . ASP A 1 108 ? -7.143 10.511 4.649 1.00 97.38 108 ASP A O 1
ATOM 888 N N . GLU A 1 109 ? -8.468 11.198 2.969 1.00 94.88 109 GLU A N 1
ATOM 889 C CA . GLU A 1 109 ? -7.640 12.341 2.565 1.00 94.88 109 GLU A CA 1
ATOM 890 C C . GLU A 1 109 ? -7.719 13.526 3.543 1.00 94.88 109 GLU A C 1
ATOM 892 O O . GLU A 1 109 ? -6.908 14.445 3.450 1.00 94.88 109 GLU A O 1
ATOM 897 N N . GLU A 1 110 ? -8.650 13.512 4.503 1.00 95.25 110 GLU A N 1
ATOM 898 C CA . GLU A 1 110 ? -8.725 14.527 5.559 1.00 95.25 110 GLU A CA 1
ATOM 899 C C . GLU A 1 110 ? -7.856 14.147 6.760 1.00 95.25 110 GLU A C 1
ATOM 901 O O . GLU A 1 110 ? -7.162 14.993 7.329 1.00 95.25 110 GLU A O 1
ATOM 906 N N . THR A 1 111 ? -7.894 12.871 7.158 1.00 95.06 111 THR A N 1
ATOM 907 C CA . THR A 1 111 ? -7.183 12.387 8.353 1.00 95.06 111 THR A CA 1
ATOM 908 C C . THR A 1 111 ? -5.831 11.744 8.054 1.00 95.06 111 THR A C 1
ATOM 910 O O . THR A 1 111 ? -5.045 11.546 8.977 1.00 95.06 111 THR A O 1
ATOM 913 N N . TYR A 1 112 ? -5.551 11.422 6.788 1.00 94.94 112 TYR A N 1
ATOM 914 C CA . TYR A 1 112 ? -4.393 10.637 6.345 1.00 94.94 112 TYR A CA 1
ATOM 915 C C . TYR A 1 112 ? -4.264 9.285 7.055 1.00 94.94 112 TYR A C 1
ATOM 917 O O . TYR A 1 112 ? -3.172 8.752 7.237 1.00 94.94 112 TYR A O 1
ATOM 925 N N . HIS A 1 113 ? -5.390 8.689 7.431 1.00 96.38 113 HIS A N 1
ATOM 926 C CA . HIS A 1 113 ? -5.445 7.311 7.897 1.00 96.38 113 HIS A CA 1
ATOM 927 C C . HIS A 1 113 ? -6.022 6.419 6.808 1.00 96.38 113 HIS A C 1
ATOM 929 O O . HIS A 1 113 ? -6.887 6.831 6.035 1.00 96.38 113 HIS A O 1
ATOM 935 N N . ALA A 1 114 ? -5.601 5.159 6.776 1.00 98.44 114 ALA A N 1
ATOM 936 C CA . ALA A 1 114 ? -6.341 4.176 6.006 1.00 98.44 114 ALA A CA 1
ATOM 937 C C . ALA A 1 114 ? -7.608 3.762 6.766 1.00 98.44 114 ALA A C 1
ATOM 939 O O . ALA A 1 114 ? -7.599 3.684 7.992 1.00 98.44 114 ALA A O 1
ATOM 940 N N . TYR A 1 115 ? -8.689 3.440 6.064 1.00 98.75 115 TYR A N 1
ATOM 941 C CA . TYR A 1 115 ? -9.934 2.954 6.650 1.00 98.75 115 TYR A CA 1
ATOM 942 C C . TYR A 1 115 ? -10.519 1.797 5.846 1.00 98.75 115 TYR A C 1
ATOM 944 O O . TYR A 1 115 ? -10.381 1.719 4.627 1.00 98.75 115 TYR A O 1
ATOM 952 N N . CYS A 1 116 ? -11.210 0.884 6.526 1.00 98.69 116 CYS A N 1
ATOM 953 C CA . CYS A 1 116 ? -12.004 -0.149 5.869 1.00 98.69 116 CYS A CA 1
ATOM 954 C C . CYS A 1 116 ? -13.436 0.351 5.609 1.00 98.69 116 CYS A C 1
ATOM 956 O O . CYS A 1 116 ? -14.120 0.753 6.557 1.00 98.69 116 CYS A O 1
ATOM 958 N N . PRO A 1 117 ? -13.964 0.256 4.375 1.00 98.50 117 PRO A N 1
ATOM 959 C CA . PRO A 1 117 ? -15.333 0.671 4.081 1.00 98.50 117 PRO A CA 1
ATOM 960 C C . PRO A 1 117 ? -16.400 -0.232 4.725 1.00 98.50 117 PRO A C 1
ATOM 962 O O . PRO A 1 117 ? -17.546 0.205 4.837 1.00 98.50 117 PRO A O 1
ATOM 965 N N . GLN A 1 118 ? -16.051 -1.447 5.168 1.00 98.56 118 GLN A N 1
ATOM 966 C CA . GLN A 1 118 ? -16.974 -2.396 5.806 1.00 98.56 118 GLN A CA 1
ATOM 967 C C . GLN A 1 118 ? -16.953 -2.288 7.337 1.00 98.56 118 GLN A C 1
ATOM 969 O O . GLN A 1 118 ? -17.838 -1.642 7.895 1.00 98.56 118 GLN A O 1
ATOM 974 N N . CYS A 1 119 ? -15.931 -2.819 8.019 1.00 98.44 119 CYS A N 1
ATOM 975 C CA . CYS A 1 119 ? -15.838 -2.771 9.488 1.00 98.44 119 CYS A CA 1
ATOM 976 C C . CYS A 1 119 ? -15.514 -1.396 10.093 1.00 98.44 119 CYS A C 1
ATOM 978 O O . CYS A 1 119 ? -15.461 -1.276 11.316 1.00 98.44 119 CYS A O 1
ATOM 980 N N . LYS A 1 120 ? -15.232 -0.373 9.274 1.00 98.50 120 LYS A N 1
ATOM 981 C CA . LYS A 1 120 ? -14.896 1.001 9.708 1.00 98.50 120 LYS A CA 1
ATOM 982 C C . LYS A 1 120 ? -13.635 1.137 10.568 1.00 98.50 120 LYS A C 1
ATOM 984 O O . LYS A 1 120 ? -13.374 2.214 11.091 1.00 98.50 120 LYS A O 1
ATOM 989 N N . SER A 1 121 ? -12.838 0.077 10.702 1.00 98.62 121 SER A N 1
ATOM 990 C CA . SER A 1 121 ? -11.542 0.165 11.383 1.00 98.62 121 SER A CA 1
ATOM 991 C C . SER A 1 121 ? -10.590 1.059 10.592 1.00 98.62 121 SER A C 1
ATOM 993 O O . SER A 1 121 ? -10.585 1.000 9.359 1.00 98.62 121 SER A O 1
ATOM 995 N N . THR A 1 122 ? -9.787 1.852 11.300 1.00 98.69 122 THR A N 1
ATOM 996 C CA . THR A 1 122 ? -8.775 2.737 10.706 1.00 98.69 122 THR A CA 1
ATOM 997 C C . THR A 1 122 ? -7.363 2.300 11.066 1.00 98.69 122 THR A C 1
ATOM 999 O O . THR A 1 122 ? -7.174 1.597 12.059 1.00 98.69 122 THR A O 1
ATOM 1002 N N . PHE A 1 123 ? -6.378 2.707 10.267 1.00 98.50 123 PHE A N 1
ATOM 1003 C CA . PHE A 1 123 ? -4.988 2.283 10.375 1.00 98.50 123 PHE A CA 1
ATOM 1004 C C . PHE A 1 123 ? -4.027 3.434 10.077 1.00 98.50 123 PHE A C 1
ATOM 1006 O O . PHE A 1 123 ? -4.276 4.246 9.185 1.00 98.50 123 PHE A O 1
ATOM 1013 N N . ASP A 1 124 ? -2.910 3.459 10.791 1.00 97.06 124 ASP A N 1
ATOM 1014 C CA . ASP A 1 124 ? -1.769 4.310 10.485 1.00 97.06 124 ASP A CA 1
ATOM 1015 C C . ASP A 1 124 ? -0.896 3.626 9.428 1.00 97.06 124 ASP A C 1
ATOM 1017 O O . ASP A 1 124 ? -0.375 2.528 9.632 1.00 97.06 124 ASP A O 1
ATOM 1021 N N . VAL A 1 125 ? -0.760 4.289 8.282 1.00 97.50 125 VAL A N 1
ATOM 1022 C CA . VAL A 1 125 ? 0.042 3.815 7.150 1.00 97.50 125 VAL A CA 1
ATOM 1023 C C . VAL A 1 125 ? 1.247 4.712 6.864 1.00 97.50 125 VAL A C 1
ATOM 1025 O O . VAL A 1 125 ? 2.224 4.222 6.294 1.00 97.50 125 VAL A O 1
ATOM 1028 N N . PHE A 1 126 ? 1.226 5.980 7.288 1.00 96.81 126 PHE A N 1
ATOM 1029 C CA . PHE A 1 126 ? 2.252 6.973 6.952 1.00 96.81 126 PHE A CA 1
ATOM 1030 C C . PHE A 1 126 ? 3.365 7.105 8.008 1.00 96.81 126 PHE A C 1
ATOM 1032 O O . PHE A 1 126 ? 4.427 7.625 7.665 1.00 96.81 126 PHE A O 1
ATOM 1039 N N . GLU A 1 127 ? 3.199 6.593 9.239 1.00 93.50 127 GLU A N 1
ATOM 1040 C CA . GLU A 1 127 ? 4.315 6.442 10.200 1.00 93.50 127 GLU A CA 1
ATOM 1041 C C . GLU A 1 127 ? 5.051 5.096 10.060 1.00 93.50 127 GLU A C 1
ATOM 1043 O O . GLU A 1 127 ? 6.045 4.839 10.740 1.00 93.50 127 GLU A O 1
ATOM 1048 N N . GLY A 1 128 ? 4.592 4.223 9.156 1.00 88.44 128 GLY A N 1
ATOM 1049 C CA . GLY A 1 128 ? 5.268 2.962 8.842 1.00 88.44 128 GLY A CA 1
ATOM 1050 C C . GLY A 1 128 ? 4.884 1.776 9.719 1.00 88.44 128 GLY A C 1
ATOM 1051 O O . GLY A 1 128 ? 5.489 0.710 9.598 1.00 88.44 128 GLY A O 1
ATOM 1052 N N . THR A 1 129 ? 3.909 1.944 10.615 1.00 89.62 129 THR A N 1
ATOM 1053 C CA . THR A 1 129 ? 3.549 0.899 11.579 1.00 89.62 129 THR A CA 1
ATOM 1054 C C . THR A 1 129 ? 2.529 -0.097 11.028 1.00 89.62 129 THR A C 1
ATOM 1056 O O . THR A 1 129 ? 2.555 -1.266 11.40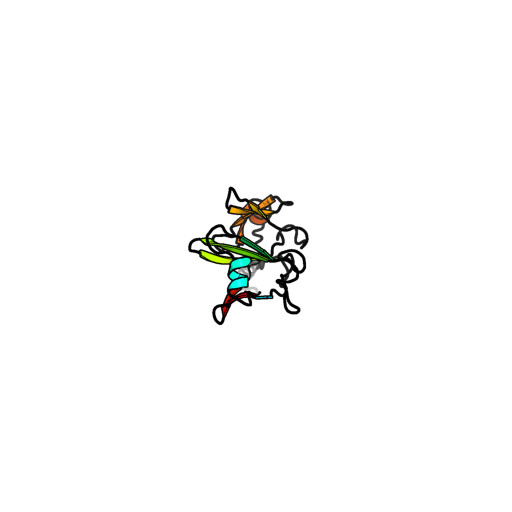7 1.00 89.62 129 THR A O 1
ATOM 1059 N N . GLY A 1 130 ? 1.622 0.337 10.144 1.00 95.44 130 GLY A N 1
ATOM 1060 C CA . GLY A 1 130 ? 0.472 -0.471 9.727 1.00 95.44 130 GLY A CA 1
ATOM 1061 C C . GLY A 1 130 ? -0.520 -0.732 10.869 1.00 95.44 130 GLY A C 1
ATOM 1062 O O . GLY A 1 130 ? -1.306 -1.686 10.799 1.00 95.44 130 GLY A O 1
ATOM 1063 N N . SER A 1 131 ? -0.459 0.064 11.945 1.00 97.38 131 SER A N 1
ATOM 1064 C CA . SER A 1 131 ? -1.184 -0.207 13.187 1.00 97.38 131 SER A CA 1
ATOM 1065 C C . SER A 1 131 ? -2.651 0.188 13.127 1.00 97.38 131 SER A C 1
ATOM 1067 O O . SER A 1 131 ? -2.961 1.252 12.596 1.00 97.38 131 SER A O 1
ATOM 1069 N N . PRO A 1 132 ? -3.582 -0.592 13.710 1.00 97.94 132 PRO A N 1
ATOM 1070 C CA . PRO A 1 132 ? -4.969 -0.190 13.799 1.00 97.94 132 PRO A CA 1
ATOM 1071 C C . PRO A 1 132 ? -5.137 0.931 14.831 1.00 97.94 132 PRO A C 1
ATOM 1073 O O . PRO A 1 132 ? -4.756 0.810 15.996 1.00 97.94 132 PRO A O 1
ATOM 1076 N N . LEU A 1 133 ? -5.778 2.012 14.407 1.00 98.00 133 LEU A N 1
ATOM 1077 C CA . LEU A 1 133 ? -6.046 3.205 15.206 1.00 98.00 133 LEU A CA 1
ATOM 1078 C C . LEU A 1 133 ? -7.439 3.185 15.843 1.00 98.00 133 LEU A C 1
ATOM 1080 O O . LEU A 1 133 ? -7.653 3.808 16.889 1.00 98.00 133 LEU A O 1
ATOM 1084 N N . SER A 1 134 ? -8.395 2.463 15.250 1.00 98.38 134 SER A N 1
ATOM 1085 C CA . SER A 1 134 ? -9.773 2.369 15.747 1.00 98.38 134 SER A CA 1
ATOM 1086 C C . SER A 1 134 ? -10.509 1.110 15.266 1.00 98.38 134 SER A C 1
ATOM 1088 O O . SER A 1 134 ? -10.005 0.349 14.438 1.00 98.38 134 SER A O 1
ATOM 1090 N N . GLY A 1 135 ? -11.718 0.903 15.799 1.00 97.81 135 GLY A N 1
ATOM 1091 C CA . GLY A 1 135 ? -12.622 -0.183 15.418 1.00 97.81 135 GLY A CA 1
ATOM 1092 C C . GLY A 1 135 ? -12.167 -1.572 15.867 1.00 97.81 135 GLY A C 1
ATOM 1093 O O . GLY A 1 135 ? -11.237 -1.724 16.664 1.00 97.81 135 GLY A O 1
ATOM 1094 N N . THR A 1 136 ? -12.822 -2.594 15.314 1.00 97.88 136 THR A N 1
ATOM 1095 C CA . THR A 1 136 ? -12.562 -4.014 15.595 1.00 97.88 136 THR A CA 1
ATOM 1096 C C . THR A 1 136 ? -11.095 -4.392 15.389 1.00 97.88 136 THR A C 1
ATOM 1098 O O . THR A 1 136 ? -10.549 -5.184 16.155 1.00 97.88 136 THR A O 1
ATOM 1101 N N . ALA A 1 137 ? -10.416 -3.804 14.397 1.00 97.81 137 ALA A N 1
ATOM 1102 C CA . ALA A 1 137 ? -8.995 -4.064 14.193 1.00 97.81 137 ALA A CA 1
ATOM 1103 C C . ALA A 1 137 ? -8.159 -3.644 15.410 1.00 97.81 137 ALA A C 1
ATOM 1105 O O . ALA A 1 137 ? -7.261 -4.381 15.801 1.00 97.81 137 ALA A O 1
ATOM 1106 N N . ARG A 1 138 ? -8.469 -2.514 16.062 1.00 97.50 138 ARG A N 1
ATOM 1107 C CA . ARG A 1 138 ? -7.737 -2.070 17.259 1.00 97.50 138 ARG A CA 1
ATOM 1108 C C . ARG A 1 138 ? -8.039 -2.943 18.469 1.00 97.50 138 ARG A C 1
ATOM 1110 O O . ARG A 1 138 ? -7.118 -3.301 19.196 1.00 97.50 138 ARG A O 1
ATOM 1117 N N . GLU A 1 139 ? -9.307 -3.294 18.673 1.00 96.81 139 GLU A N 1
ATOM 1118 C CA . GLU A 1 139 ? -9.751 -4.147 19.788 1.00 96.81 139 GLU A CA 1
ATOM 1119 C C . GLU A 1 139 ? -9.017 -5.489 19.803 1.00 96.81 139 GLU A C 1
ATOM 1121 O O . GLU A 1 139 ? -8.583 -5.956 20.856 1.00 96.81 139 GLU A O 1
ATOM 1126 N N . HIS A 1 140 ? -8.816 -6.067 18.619 1.00 95.44 140 HIS A N 1
ATOM 1127 C CA . HIS A 1 140 ? -8.131 -7.344 18.449 1.00 95.44 140 HIS A CA 1
ATOM 1128 C C . HIS A 1 140 ? -6.659 -7.223 18.035 1.00 95.44 140 HIS A C 1
ATOM 1130 O O . HIS A 1 140 ? -6.010 -8.244 17.817 1.00 95.44 140 HIS A O 1
ATOM 1136 N N . LYS A 1 141 ? -6.127 -5.999 17.926 1.00 96.19 141 LYS A N 1
ATOM 1137 C CA . LYS A 1 141 ? -4.760 -5.707 17.460 1.00 96.19 141 LYS A CA 1
ATOM 1138 C C . LYS A 1 141 ? -4.439 -6.301 16.080 1.00 96.19 141 LYS A C 1
ATOM 1140 O O . LYS A 1 141 ? -3.315 -6.698 15.816 1.00 96.19 141 LYS A O 1
ATOM 1145 N N . TYR A 1 142 ? -5.408 -6.364 15.175 1.00 97.38 142 TYR A N 1
ATOM 1146 C CA . TYR A 1 142 ? -5.165 -6.833 13.814 1.00 97.38 142 TYR A CA 1
ATOM 1147 C C . TYR A 1 142 ? -4.389 -5.784 13.009 1.00 97.38 142 TYR A C 1
ATOM 1149 O O . TYR A 1 142 ? -4.913 -4.714 12.693 1.00 97.38 142 TYR A O 1
ATOM 1157 N N . MET A 1 143 ? -3.140 -6.111 12.685 1.00 97.25 143 MET A N 1
ATOM 1158 C CA . MET A 1 143 ? -2.211 -5.282 11.921 1.00 97.25 143 MET A CA 1
ATOM 1159 C C . MET A 1 143 ? -2.490 -5.389 10.420 1.00 97.25 143 MET A C 1
ATOM 1161 O O . MET A 1 143 ? -2.925 -6.436 9.923 1.00 97.25 143 MET A O 1
ATOM 1165 N N . LEU A 1 144 ? -2.162 -4.337 9.668 1.00 97.69 144 LEU A N 1
ATOM 1166 C CA . LEU A 1 144 ? -1.988 -4.476 8.225 1.00 97.69 144 LEU A CA 1
ATOM 1167 C C . LEU A 1 144 ? -0.766 -5.351 7.933 1.00 97.69 144 LEU A C 1
ATOM 1169 O O . LEU A 1 144 ? 0.252 -5.285 8.618 1.00 97.69 144 LEU A O 1
ATOM 1173 N N . ARG A 1 145 ? -0.847 -6.175 6.886 1.00 96.69 145 ARG A N 1
ATOM 1174 C CA . ARG A 1 145 ? 0.320 -6.925 6.414 1.00 96.69 145 ARG A CA 1
ATOM 1175 C C . ARG A 1 145 ? 1.234 -5.986 5.639 1.00 96.69 145 ARG A C 1
ATOM 1177 O O . ARG A 1 145 ? 0.851 -5.539 4.565 1.00 96.69 145 ARG A O 1
ATOM 1184 N N . SER A 1 146 ? 2.434 -5.747 6.151 1.00 96.31 146 SER A N 1
ATOM 1185 C CA . SER A 1 146 ? 3.444 -4.921 5.486 1.00 96.31 146 SER A CA 1
ATOM 1186 C C . SER A 1 146 ? 4.250 -5.704 4.446 1.00 96.31 146 SER A C 1
ATOM 1188 O O . SER A 1 146 ? 4.456 -6.915 4.571 1.00 96.31 146 SER A O 1
ATOM 1190 N N . TYR A 1 147 ? 4.746 -4.984 3.446 1.00 97.62 147 TYR A N 1
ATOM 1191 C CA . TYR A 1 147 ? 5.664 -5.451 2.413 1.00 97.62 147 TYR A CA 1
ATOM 1192 C C . TYR A 1 147 ? 6.931 -4.597 2.403 1.00 97.62 147 TYR A C 1
ATOM 1194 O O . TYR A 1 147 ? 6.938 -3.453 2.854 1.00 97.62 147 TYR A O 1
ATOM 1202 N N . GLN A 1 148 ? 8.013 -5.157 1.873 1.00 97.19 148 GLN A N 1
ATOM 1203 C CA . GLN A 1 148 ? 9.289 -4.470 1.744 1.00 97.19 148 GLN A CA 1
ATOM 1204 C C . GLN A 1 148 ? 9.279 -3.572 0.512 1.00 97.19 148 GLN A C 1
ATOM 1206 O O . GLN A 1 148 ? 8.972 -4.034 -0.588 1.00 97.19 148 GLN A O 1
ATOM 1211 N N . VAL A 1 149 ? 9.673 -2.312 0.692 1.00 97.88 149 VAL A N 1
ATOM 1212 C CA . VAL A 1 149 ? 9.987 -1.392 -0.405 1.00 97.88 149 VAL A CA 1
ATOM 1213 C C . VAL A 1 149 ? 11.499 -1.243 -0.465 1.00 97.88 149 VAL A C 1
ATOM 1215 O O . VAL A 1 149 ? 12.133 -0.889 0.527 1.00 97.88 149 VAL A O 1
ATOM 1218 N N . GLY A 1 150 ? 12.086 -1.536 -1.620 1.00 96.75 150 GLY A N 1
ATOM 1219 C CA . GLY A 1 150 ? 13.530 -1.507 -1.805 1.00 96.75 150 GLY A CA 1
ATOM 1220 C C . GLY A 1 150 ? 13.946 -0.769 -3.066 1.00 96.75 150 GLY A C 1
ATOM 1221 O O . GLY A 1 150 ? 13.135 -0.470 -3.944 1.00 96.75 150 GLY A O 1
ATOM 1222 N N . ILE A 1 151 ? 15.247 -0.493 -3.147 1.00 95.75 151 ILE A N 1
ATOM 1223 C CA . ILE A 1 151 ? 15.892 0.092 -4.321 1.00 95.75 151 ILE A CA 1
ATOM 1224 C C . ILE A 1 151 ? 17.025 -0.838 -4.744 1.00 95.75 151 ILE A C 1
ATOM 1226 O O . ILE A 1 151 ? 17.875 -1.203 -3.933 1.00 95.75 151 ILE A O 1
ATOM 1230 N N . ALA A 1 152 ? 17.043 -1.231 -6.015 1.00 94.00 152 ALA A N 1
ATOM 1231 C CA . ALA A 1 152 ? 18.117 -2.013 -6.614 1.00 94.00 152 ALA A CA 1
ATOM 1232 C C . ALA A 1 152 ? 18.473 -1.411 -7.972 1.00 94.00 152 ALA A C 1
ATOM 1234 O O . ALA A 1 152 ? 17.595 -1.163 -8.793 1.00 94.00 152 ALA A O 1
ATOM 1235 N N . ASN A 1 153 ? 19.762 -1.154 -8.209 1.00 92.75 153 ASN A N 1
ATOM 1236 C CA . ASN A 1 153 ? 20.251 -0.529 -9.446 1.00 92.75 153 ASN A CA 1
ATOM 1237 C C . ASN A 1 153 ? 19.530 0.794 -9.795 1.00 92.75 153 ASN A C 1
ATOM 1239 O O . ASN A 1 153 ? 19.280 1.080 -10.962 1.00 92.75 153 ASN A O 1
ATOM 1243 N N . GLY A 1 154 ? 19.160 1.583 -8.778 1.00 91.12 154 GLY A N 1
ATOM 1244 C CA . GLY A 1 154 ? 18.430 2.847 -8.950 1.00 91.12 154 GLY A CA 1
ATOM 1245 C C . GLY A 1 154 ? 16.945 2.698 -9.301 1.00 91.12 154 GLY A C 1
ATOM 1246 O O . GLY A 1 154 ? 16.298 3.694 -9.613 1.00 91.12 154 GLY A O 1
ATOM 1247 N N . LEU A 1 155 ? 16.400 1.480 -9.256 1.00 94.38 155 LEU A N 1
ATOM 1248 C CA . LEU A 1 155 ? 14.996 1.188 -9.530 1.00 94.38 155 LEU A CA 1
ATOM 1249 C C . LEU A 1 155 ? 14.285 0.714 -8.264 1.00 94.38 155 LEU A C 1
ATOM 1251 O O . LEU A 1 155 ? 14.829 -0.077 -7.491 1.00 94.38 155 LEU A O 1
ATOM 1255 N N . TYR A 1 156 ? 13.056 1.186 -8.079 1.00 97.38 156 TYR A N 1
ATOM 1256 C CA . TYR A 1 156 ? 12.215 0.815 -6.948 1.00 97.38 156 TYR A CA 1
ATOM 1257 C C . TYR A 1 156 ? 11.537 -0.536 -7.182 1.00 97.38 156 TYR A C 1
ATOM 1259 O O . TYR A 1 156 ? 11.180 -0.891 -8.312 1.00 97.38 156 TYR A O 1
ATOM 1267 N N . TYR A 1 157 ? 11.308 -1.273 -6.101 1.00 97.69 157 TYR A N 1
ATOM 1268 C CA . TYR A 1 157 ? 10.514 -2.496 -6.115 1.00 97.69 157 TYR A CA 1
ATOM 1269 C C . TYR A 1 157 ? 9.768 -2.705 -4.796 1.00 97.69 157 TYR A C 1
ATOM 1271 O O . TYR A 1 157 ? 10.164 -2.182 -3.754 1.00 97.69 157 TYR A O 1
ATOM 1279 N N . ILE A 1 158 ? 8.700 -3.501 -4.855 1.00 98.38 158 ILE A N 1
ATOM 1280 C CA . ILE A 1 158 ? 7.947 -3.979 -3.694 1.00 98.38 158 ILE A CA 1
ATOM 1281 C C . ILE A 1 158 ? 7.939 -5.508 -3.709 1.00 98.38 158 ILE A C 1
ATOM 1283 O O . ILE A 1 158 ? 7.612 -6.114 -4.737 1.00 98.38 158 ILE A O 1
ATOM 1287 N N . THR A 1 159 ? 8.283 -6.118 -2.575 1.00 97.94 159 THR A N 1
ATOM 1288 C CA . THR A 1 159 ? 8.307 -7.575 -2.365 1.00 97.94 159 THR A CA 1
ATOM 1289 C C . THR A 1 159 ? 7.736 -7.951 -1.002 1.00 97.94 159 THR A C 1
ATOM 1291 O O . THR A 1 159 ? 7.718 -7.134 -0.083 1.00 97.94 159 THR A O 1
ATOM 1294 N N . ASN A 1 160 ? 7.265 -9.189 -0.865 1.00 91.81 160 ASN A N 1
ATOM 1295 C CA . ASN A 1 160 ? 6.950 -9.771 0.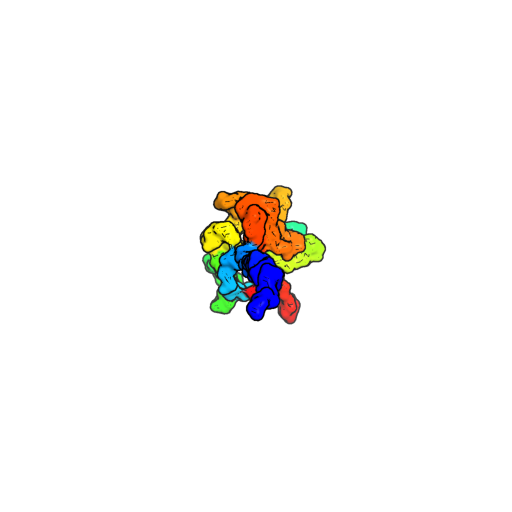440 1.00 91.81 160 ASN A CA 1
ATOM 1296 C C . ASN A 1 160 ? 8.206 -10.273 1.160 1.00 91.81 160 ASN A C 1
ATOM 1298 O O . ASN A 1 160 ? 9.265 -10.383 0.499 1.00 91.81 160 ASN A O 1
#

Secondary structure (DSSP, 8-state):
----SSGGGSSS--------------SPP--EEEE--SHHHHHHHS--STT-EEEEBTTTBS-TTT--TT-EETTT-EEEEE-GGG-EEEEESB-TTT--TTSB-EEETTTTEEE-TTT--EE--SSS---B-SHHHHHTT----EEEEEEETTEEEEE-

Sequence (160 aa):
MFKYPFILYLFLIILFSGCDKNDEYRIPVTTVRIEFRSSALWSQYGVHAFPDYQKFILNKIPNKEFYNVSSATGYGGVLLVCGYSNQLYAYDLTCPVERDPSVRIDIDEETYHAYCPQCKSTFDVFEGTGSPLSGTAREHKYMLRSYQVGIANGLYYITN

InterPro domains:
  IPR036922 Rieske [2Fe-2S] iron-sulphur domain superfamily [G3DSA:2.102.10.10] (54-159)

Organism: NCBI:txid1349822

Foldseek 3Di:
DDDDPDPPPPPPPPPDPPPPPQVLAQADDDKAKQWCPDVVSCVVANADAPFDKHWADACPPPHPVSDDPPHDQGQLTKMWGQAPVRDIWIFQQDDSVVNHSVFGWDADPVVRWTATPPQRWTADGRVRFQWTPDGPCNVSRRGTHIWDWDADPNIIITTD

pLDDT: mean 89.77, std 15.58, range [45.41, 98.75]

Radius of gyration: 21.84 Å; chains: 1; bounding box: 37×59×78 Å